Protein AF-A0A2G8Y134-F1 (afdb_monomer_lite)

Sequence (130 aa):
IIMDTSTPEGKAAAVHFELSRPGSVHWGSGFDIDVVEDALNIGVVVLSHETGGVYARASRTDVKRPYYILIYYYSGQHFQQAGIRHHDKGSGSMEIRSAFSADEVPDFVLRLHREDCRQPLFPEAAEGKQ

pLDDT: mean 79.37, std 12.58, range [39.75, 94.06]

Organism: NCBI:txid1074873

Structure (mmCIF, N/CA/C/O backbone):
data_AF-A0A2G8Y134-F1
#
_entry.id   AF-A0A2G8Y134-F1
#
loop_
_atom_site.group_PDB
_atom_site.id
_atom_site.type_symbol
_atom_site.label_atom_id
_atom_site.label_alt_id
_atom_site.label_comp_id
_atom_site.label_asym_id
_atom_site.label_entity_id
_atom_site.label_seq_id
_atom_site.pdbx_PDB_ins_code
_atom_site.Cartn_x
_atom_site.Cartn_y
_atom_site.Cartn_z
_atom_site.occupancy
_atom_site.B_iso_or_equiv
_atom_site.auth_seq_id
_atom_site.auth_comp_id
_atom_site.auth_asym_id
_atom_site.auth_atom_id
_atom_site.pdbx_PDB_model_num
ATOM 1 N N . ILE A 1 1 ? 27.802 -13.986 -14.688 1.00 70.19 1 ILE A N 1
ATOM 2 C CA . ILE A 1 1 ? 27.196 -14.718 -15.826 1.00 70.19 1 ILE A CA 1
ATOM 3 C C . ILE A 1 1 ? 27.128 -13.730 -16.979 1.00 70.19 1 ILE A C 1
ATOM 5 O O . ILE A 1 1 ? 26.728 -12.604 -16.726 1.00 70.19 1 ILE A O 1
ATOM 9 N N . ILE A 1 2 ? 27.592 -14.090 -18.177 1.00 78.00 2 ILE A N 1
ATOM 10 C CA . ILE A 1 2 ? 27.435 -13.246 -19.373 1.00 78.00 2 ILE A CA 1
ATOM 11 C C . ILE A 1 2 ? 26.207 -13.774 -20.112 1.00 78.00 2 ILE A C 1
ATOM 13 O O . ILE A 1 2 ? 26.173 -14.956 -20.446 1.00 78.00 2 ILE A O 1
ATOM 17 N N . MET A 1 3 ? 25.196 -12.924 -20.294 1.00 85.62 3 MET A N 1
ATOM 18 C CA . MET A 1 3 ? 23.952 -13.266 -20.988 1.00 85.62 3 MET A CA 1
ATOM 19 C C . MET A 1 3 ? 23.926 -12.592 -22.353 1.00 85.62 3 MET A C 1
ATOM 21 O O . MET A 1 3 ? 24.237 -11.406 -22.461 1.00 85.62 3 MET A O 1
ATOM 25 N N . ASP A 1 4 ? 23.563 -13.346 -23.387 1.00 88.88 4 ASP A N 1
ATOM 26 C CA . ASP A 1 4 ? 23.320 -12.792 -24.715 1.00 88.88 4 ASP A CA 1
ATOM 27 C C . ASP A 1 4 ? 21.983 -12.043 -24.709 1.00 88.88 4 ASP A C 1
ATOM 29 O O . ASP A 1 4 ? 20.936 -12.627 -24.447 1.00 88.88 4 ASP A O 1
ATOM 33 N N . THR A 1 5 ? 22.025 -10.739 -24.970 1.00 87.44 5 THR A N 1
ATOM 34 C CA . THR A 1 5 ? 20.856 -9.849 -24.997 1.00 87.44 5 THR A CA 1
ATOM 35 C C . THR A 1 5 ? 20.501 -9.394 -26.413 1.00 87.44 5 THR A C 1
ATOM 37 O O . THR A 1 5 ? 19.743 -8.438 -26.592 1.00 87.44 5 THR A O 1
ATOM 40 N N . SER A 1 6 ? 21.029 -10.067 -27.440 1.00 92.88 6 SER A N 1
ATOM 41 C CA . SER A 1 6 ? 20.717 -9.768 -28.841 1.00 92.88 6 SER A CA 1
ATOM 42 C C . SER A 1 6 ? 19.285 -10.156 -29.234 1.00 92.88 6 SER A C 1
ATOM 44 O O . SER A 1 6 ? 18.713 -9.540 -30.135 1.00 92.88 6 SER A O 1
ATOM 46 N N . THR A 1 7 ? 18.665 -11.101 -28.520 1.00 92.88 7 THR A N 1
ATOM 47 C CA . THR A 1 7 ? 17.288 -11.563 -28.757 1.00 92.88 7 THR A CA 1
ATOM 48 C C . THR A 1 7 ? 16.312 -11.081 -27.673 1.00 92.88 7 THR A C 1
ATOM 50 O O . THR A 1 7 ? 16.727 -10.800 -26.542 1.00 92.88 7 THR A O 1
ATOM 53 N N . PRO A 1 8 ? 15.002 -10.967 -27.974 1.00 88.81 8 PRO A N 1
ATOM 54 C CA . PRO A 1 8 ? 13.976 -10.669 -26.971 1.00 88.81 8 PRO A CA 1
ATOM 55 C C . PRO A 1 8 ? 13.991 -11.634 -25.776 1.00 88.81 8 PRO A C 1
ATOM 57 O O . PRO A 1 8 ? 13.879 -11.204 -24.630 1.00 88.81 8 PRO A O 1
ATOM 60 N N . GLU A 1 9 ? 14.199 -12.924 -26.030 1.00 91.50 9 GLU A N 1
ATOM 61 C CA . GLU A 1 9 ? 14.250 -13.977 -25.014 1.00 91.50 9 GLU A CA 1
ATOM 62 C C 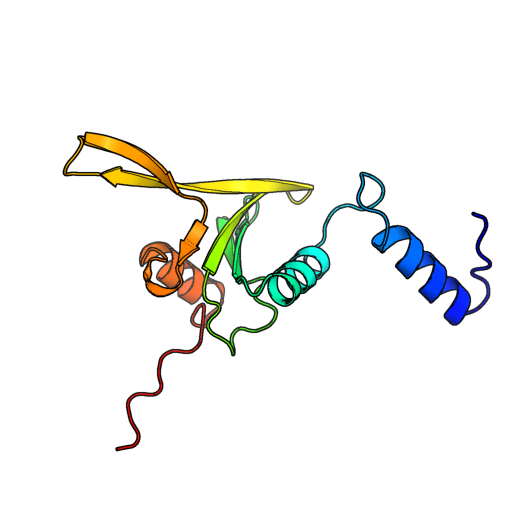. GLU A 1 9 ? 15.484 -13.824 -24.118 1.00 91.50 9 GLU A C 1
ATOM 64 O O . GLU A 1 9 ? 15.391 -13.950 -22.897 1.00 91.50 9 GLU A O 1
ATOM 69 N N . GLY A 1 10 ? 16.633 -13.481 -24.709 1.00 89.62 10 GLY A N 1
ATOM 70 C CA . GLY A 1 10 ? 17.869 -13.208 -23.980 1.00 89.62 10 GLY A CA 1
ATOM 71 C C . GLY A 1 10 ? 17.763 -11.983 -23.069 1.00 89.62 10 GLY A C 1
ATOM 72 O O . GLY A 1 10 ? 18.222 -12.002 -21.925 1.00 89.62 10 GLY A O 1
ATOM 73 N N . LYS A 1 11 ? 17.062 -10.936 -23.524 1.00 84.62 11 LYS A N 1
ATOM 74 C CA . LYS A 1 11 ? 16.729 -9.766 -22.693 1.00 84.62 11 LYS A CA 1
ATOM 75 C C . LYS A 1 11 ? 15.801 -10.136 -21.537 1.00 84.62 11 LYS A C 1
ATOM 77 O O . LYS A 1 11 ? 16.055 -9.717 -20.412 1.00 84.62 11 LYS A O 1
ATOM 82 N N . ALA A 1 12 ? 14.763 -10.934 -21.790 1.00 81.62 12 ALA A N 1
ATOM 83 C CA . ALA A 1 12 ? 13.845 -11.390 -20.747 1.00 81.62 12 ALA A CA 1
ATOM 84 C C . ALA A 1 12 ? 14.562 -12.235 -19.679 1.00 81.62 12 ALA A C 1
ATOM 86 O O . ALA A 1 12 ? 14.343 -12.030 -18.486 1.00 81.62 12 ALA A O 1
ATOM 87 N N . ALA A 1 13 ? 15.473 -13.123 -20.091 1.00 83.31 13 ALA A N 1
ATOM 88 C CA . ALA A 1 13 ? 16.295 -13.917 -19.180 1.00 83.31 13 ALA A CA 1
ATOM 89 C C . ALA A 1 13 ? 17.248 -13.051 -18.337 1.00 83.31 13 ALA A C 1
ATOM 91 O O . ALA A 1 13 ? 17.393 -13.298 -17.140 1.00 83.31 13 ALA A O 1
ATOM 92 N N . ALA A 1 14 ? 17.850 -12.013 -18.929 1.00 83.19 14 ALA A N 1
ATOM 93 C CA . ALA A 1 14 ? 18.700 -11.063 -18.210 1.00 83.19 14 ALA A CA 1
ATOM 94 C C . ALA A 1 14 ? 17.921 -10.254 -17.166 1.00 83.19 14 ALA A C 1
ATOM 96 O O . ALA A 1 14 ? 18.361 -10.149 -16.023 1.00 83.19 14 ALA A O 1
ATOM 97 N N . VAL A 1 15 ? 16.736 -9.752 -17.525 1.00 76.56 15 VAL A N 1
ATOM 98 C CA . VAL A 1 15 ? 15.840 -9.060 -16.584 1.00 76.56 15 VAL A CA 1
ATOM 99 C C . VAL A 1 15 ? 15.423 -9.994 -15.449 1.00 76.56 15 VAL A C 1
ATOM 101 O O . VAL A 1 15 ? 15.542 -9.629 -14.284 1.00 76.56 15 VAL A O 1
ATOM 104 N N . HIS A 1 16 ? 14.994 -11.218 -15.768 1.00 78.88 16 HIS A N 1
ATOM 105 C CA . HIS A 1 16 ? 14.630 -12.207 -14.756 1.00 78.88 16 HIS A CA 1
ATOM 106 C C . HIS A 1 16 ? 15.796 -12.511 -13.809 1.00 78.88 16 HIS A C 1
ATOM 108 O O . HI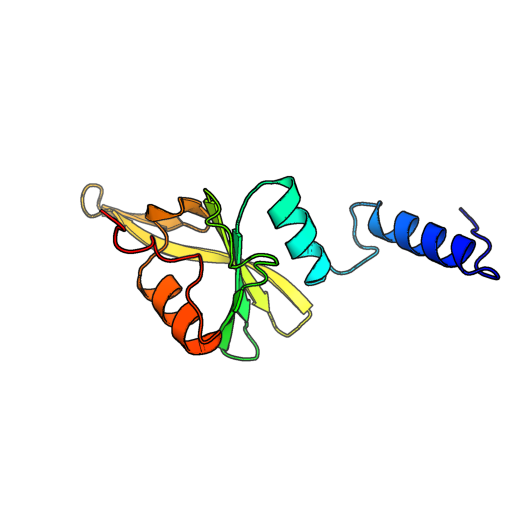S A 1 16 ? 15.605 -12.546 -12.599 1.00 78.88 16 HIS A O 1
ATOM 114 N N . PHE A 1 17 ? 17.009 -12.684 -14.335 1.00 78.38 17 PHE A N 1
ATOM 115 C CA . PHE A 1 17 ? 18.191 -12.952 -13.524 1.00 78.38 17 PHE A CA 1
ATOM 116 C C . PHE A 1 17 ? 18.527 -11.806 -12.568 1.00 78.38 17 PHE A C 1
ATOM 118 O O . PHE A 1 17 ? 18.763 -12.067 -11.392 1.00 78.38 17 PHE A O 1
ATOM 125 N N . GLU A 1 18 ? 18.508 -10.558 -13.036 1.00 67.69 18 GLU A N 1
ATOM 126 C CA . GLU A 1 18 ? 18.768 -9.395 -12.179 1.00 67.69 18 GLU A CA 1
ATOM 127 C C . GLU A 1 18 ? 17.694 -9.228 -11.091 1.00 67.69 18 GLU A C 1
ATOM 129 O O . GLU A 1 18 ? 18.033 -9.031 -9.926 1.00 67.69 18 GLU A O 1
ATOM 134 N N . LEU A 1 19 ? 16.413 -9.407 -11.432 1.00 62.16 19 LEU A N 1
ATOM 135 C CA . LEU A 1 19 ? 15.300 -9.305 -10.475 1.00 62.16 19 LEU A CA 1
ATOM 136 C C . LEU A 1 19 ? 15.214 -10.502 -9.508 1.00 62.16 19 LEU A C 1
ATOM 138 O O . LEU A 1 19 ? 14.738 -10.374 -8.386 1.00 62.16 19 LEU A O 1
ATOM 142 N N . SER A 1 20 ? 15.694 -11.680 -9.915 1.00 65.44 20 SER A N 1
ATOM 143 C CA . SER A 1 20 ? 15.685 -12.904 -9.094 1.00 65.44 20 SER A CA 1
ATOM 144 C C . SER A 1 20 ? 16.748 -12.927 -7.992 1.00 65.44 20 SER A C 1
ATOM 146 O O . SER A 1 20 ? 16.760 -13.843 -7.167 1.00 65.44 20 SER A O 1
ATOM 148 N N . ARG A 1 21 ? 17.664 -11.950 -7.970 1.00 57.09 21 ARG A N 1
ATOM 149 C CA . ARG A 1 21 ? 18.743 -11.867 -6.983 1.00 57.09 21 ARG A CA 1
ATOM 150 C C . ARG A 1 21 ? 18.359 -10.883 -5.876 1.00 57.09 21 ARG A C 1
ATOM 152 O O . ARG A 1 21 ? 18.458 -9.676 -6.087 1.00 57.09 21 ARG A O 1
ATOM 159 N N . PRO A 1 22 ? 17.996 -11.355 -4.669 1.00 46.19 22 PRO A N 1
ATOM 160 C CA . PRO A 1 22 ? 17.802 -10.452 -3.542 1.00 46.19 22 PRO A CA 1
ATOM 161 C C . PRO A 1 22 ? 19.123 -9.727 -3.226 1.00 46.19 22 PRO A C 1
ATOM 163 O O . PRO A 1 22 ? 20.137 -10.369 -2.950 1.00 46.19 22 PRO A O 1
ATOM 166 N N . GLY A 1 23 ? 19.130 -8.389 -3.303 1.00 51.22 23 GLY A N 1
ATOM 167 C CA . GLY A 1 23 ? 20.305 -7.550 -3.031 1.00 51.22 23 GLY A CA 1
ATOM 168 C C . GLY A 1 23 ? 20.312 -6.198 -3.762 1.00 51.22 23 GLY A C 1
ATOM 169 O O . GLY A 1 23 ? 19.422 -5.896 -4.552 1.00 51.22 23 GLY A O 1
ATOM 170 N N . SER A 1 24 ? 21.358 -5.397 -3.516 1.00 51.47 24 SER A N 1
ATOM 171 C CA . SER A 1 24 ? 21.563 -3.988 -3.924 1.00 51.47 24 SER A CA 1
ATOM 172 C C . SER A 1 24 ? 21.641 -3.700 -5.435 1.00 51.47 24 SER A C 1
ATOM 174 O O . SER A 1 24 ? 22.094 -2.626 -5.825 1.00 51.47 24 SER A O 1
ATOM 176 N N . VAL A 1 25 ? 21.294 -4.663 -6.289 1.00 57.44 25 VAL A N 1
ATOM 177 C CA . VAL A 1 25 ? 21.495 -4.597 -7.749 1.00 57.44 25 VAL A CA 1
ATOM 178 C C . VAL A 1 25 ? 20.292 -3.984 -8.473 1.00 57.44 25 VAL A C 1
ATOM 180 O O . VAL A 1 25 ? 20.422 -3.504 -9.594 1.00 57.44 25 VAL A O 1
ATOM 183 N N . HIS A 1 26 ? 19.144 -3.923 -7.796 1.00 63.34 26 HIS A N 1
ATOM 184 C CA . HIS A 1 26 ? 17.950 -3.213 -8.239 1.00 63.34 26 HIS A CA 1
ATOM 185 C C . HIS A 1 26 ? 17.355 -2.440 -7.059 1.00 63.34 26 HIS A C 1
ATOM 187 O O . HIS A 1 26 ? 17.422 -2.882 -5.909 1.00 63.34 26 HIS A O 1
ATOM 193 N N . TRP A 1 27 ? 16.817 -1.252 -7.326 1.00 70.25 27 TRP A N 1
ATOM 194 C CA . TRP A 1 27 ? 15.980 -0.559 -6.354 1.00 70.25 27 TRP A CA 1
ATOM 195 C C . TRP A 1 27 ? 14.579 -1.130 -6.474 1.00 70.25 27 TRP A C 1
ATOM 197 O O . TRP A 1 27 ? 14.050 -1.201 -7.584 1.00 70.25 27 TRP A O 1
ATOM 207 N N . GLY A 1 28 ? 14.006 -1.536 -5.340 1.00 69.19 28 GLY A N 1
ATOM 208 C CA . GLY A 1 28 ? 12.621 -1.983 -5.293 1.00 69.19 28 GLY A CA 1
ATOM 209 C C . GLY A 1 28 ? 11.733 -0.937 -5.955 1.00 69.19 28 GLY A C 1
ATOM 210 O O . GLY A 1 28 ? 11.853 0.263 -5.704 1.00 69.19 28 GLY A O 1
ATOM 211 N N . SER A 1 29 ? 10.890 -1.399 -6.855 1.00 74.88 29 SER A N 1
ATOM 212 C CA . SER A 1 29 ? 9.930 -0.594 -7.582 1.00 74.88 29 SER A CA 1
ATOM 213 C C . SER A 1 29 ? 8.538 -0.861 -7.032 1.00 74.88 29 SER A C 1
ATOM 215 O O . SER A 1 29 ? 8.328 -1.681 -6.139 1.00 74.88 29 SER A O 1
ATOM 217 N N . GLY A 1 30 ? 7.545 -0.187 -7.597 1.00 74.44 30 GLY A N 1
ATOM 218 C CA . GLY A 1 30 ? 6.183 -0.564 -7.292 1.00 74.44 30 GLY A CA 1
ATOM 219 C C . GLY A 1 30 ? 5.843 -1.994 -7.744 1.00 74.44 30 GLY A C 1
ATOM 220 O O . GLY A 1 30 ? 5.059 -2.646 -7.071 1.00 74.44 30 GLY A O 1
ATOM 221 N N . PHE A 1 31 ? 6.414 -2.498 -8.850 1.00 76.94 31 PHE A N 1
ATOM 222 C CA . PHE A 1 31 ? 6.181 -3.890 -9.286 1.00 76.94 31 PHE A CA 1
ATOM 223 C C . PHE A 1 31 ? 6.683 -4.873 -8.218 1.00 76.94 31 PHE A C 1
ATOM 225 O O . PHE A 1 31 ? 6.023 -5.857 -7.902 1.00 76.94 31 PHE A O 1
ATOM 232 N N . ASP A 1 32 ? 7.804 -4.486 -7.606 1.00 79.69 32 ASP A N 1
ATOM 233 C CA . ASP A 1 32 ? 8.375 -4.955 -6.347 1.00 79.69 32 ASP A CA 1
ATOM 234 C C . ASP A 1 32 ? 7.319 -5.331 -5.306 1.00 79.69 32 ASP A C 1
ATOM 236 O O . ASP A 1 32 ? 7.195 -6.453 -4.813 1.00 79.69 32 ASP A O 1
ATOM 240 N N . ILE A 1 33 ? 6.546 -4.293 -4.991 1.00 80.94 33 ILE A N 1
ATOM 241 C CA . ILE A 1 33 ? 5.505 -4.284 -3.973 1.00 80.94 33 ILE A CA 1
ATOM 242 C C . ILE A 1 33 ? 4.345 -5.182 -4.393 1.00 80.94 33 ILE A C 1
ATOM 244 O O . ILE A 1 33 ? 3.922 -6.005 -3.589 1.00 80.94 33 ILE A O 1
ATOM 248 N N . ASP A 1 34 ? 3.885 -5.081 -5.641 1.00 81.19 34 ASP A N 1
ATOM 249 C CA . ASP A 1 34 ? 2.761 -5.875 -6.147 1.00 81.19 34 ASP A CA 1
ATOM 250 C C . ASP A 1 34 ? 3.040 -7.390 -6.025 1.00 81.19 34 ASP A C 1
ATOM 252 O O . ASP A 1 34 ? 2.192 -8.159 -5.572 1.00 81.19 34 ASP A O 1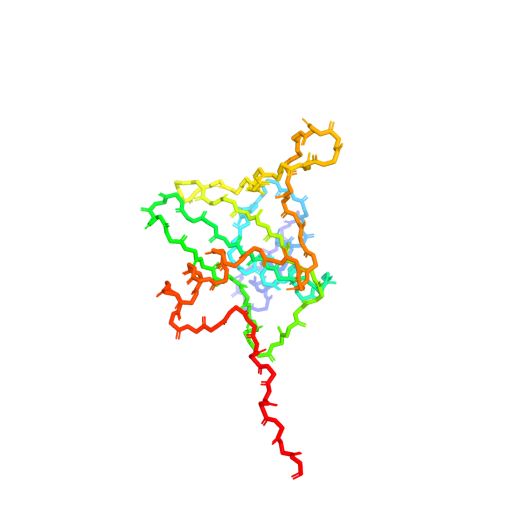
ATOM 256 N N . VAL A 1 35 ? 4.259 -7.827 -6.367 1.00 81.94 35 VAL A N 1
ATOM 257 C CA . VAL A 1 35 ? 4.670 -9.237 -6.245 1.00 81.94 35 VAL A CA 1
ATOM 258 C C . VAL A 1 35 ? 4.700 -9.683 -4.782 1.00 81.94 35 VAL A C 1
ATOM 260 O O . VAL A 1 35 ? 4.283 -10.799 -4.468 1.00 81.94 35 VAL A O 1
ATOM 263 N N . VAL A 1 36 ? 5.179 -8.826 -3.875 1.00 84.25 36 VAL A N 1
ATOM 264 C CA . VAL A 1 36 ? 5.212 -9.117 -2.433 1.00 84.25 36 VAL A CA 1
ATOM 265 C C . VAL A 1 36 ? 3.801 -9.199 -1.846 1.00 84.25 36 VAL A C 1
ATOM 267 O O . VAL A 1 36 ? 3.530 -10.105 -1.056 1.00 84.25 36 VAL A O 1
ATOM 270 N N . GLU A 1 37 ? 2.901 -8.298 -2.241 1.00 86.44 37 GLU A N 1
ATOM 271 C CA . GLU A 1 37 ? 1.489 -8.328 -1.846 1.00 86.44 37 GLU A CA 1
ATOM 272 C C . GLU A 1 37 ? 0.824 -9.654 -2.214 1.00 86.44 37 GLU A C 1
ATOM 274 O O . GLU A 1 37 ? 0.175 -10.281 -1.372 1.00 86.44 37 GLU A O 1
ATOM 279 N N . ASP A 1 38 ? 1.017 -10.110 -3.453 1.00 84.62 38 ASP A N 1
ATOM 280 C CA . ASP A 1 38 ? 0.453 -11.367 -3.936 1.00 84.62 38 ASP A CA 1
ATOM 281 C C . ASP A 1 38 ? 1.088 -12.585 -3.261 1.00 84.62 38 ASP A C 1
ATOM 283 O O . ASP A 1 38 ? 0.369 -13.469 -2.789 1.00 84.62 38 ASP A O 1
ATOM 287 N N . ALA A 1 39 ? 2.420 -12.627 -3.166 1.00 84.56 39 ALA A N 1
ATOM 288 C CA . ALA A 1 39 ? 3.147 -13.767 -2.612 1.00 84.56 39 ALA A CA 1
ATOM 289 C C . ALA A 1 39 ? 2.872 -13.984 -1.117 1.00 84.56 39 ALA A C 1
ATOM 291 O O . ALA A 1 39 ? 2.824 -15.127 -0.658 1.00 84.56 39 ALA A O 1
ATOM 292 N N . LEU A 1 40 ? 2.694 -12.901 -0.354 1.00 87.25 40 LEU A N 1
ATOM 293 C CA . LEU A 1 40 ? 2.443 -12.958 1.089 1.00 87.25 40 LEU A CA 1
ATOM 294 C C . LEU A 1 40 ? 0.963 -12.809 1.454 1.00 87.25 40 LEU A C 1
ATOM 296 O O . LEU A 1 40 ? 0.610 -12.937 2.626 1.00 87.25 40 LEU A O 1
ATOM 300 N N . ASN A 1 41 ? 0.098 -12.555 0.470 1.00 89.50 41 ASN A N 1
ATOM 301 C CA . ASN A 1 41 ? -1.312 -12.236 0.666 1.00 89.50 41 ASN A CA 1
ATOM 302 C C . ASN A 1 41 ? -1.522 -11.089 1.675 1.00 89.50 41 ASN A C 1
ATOM 304 O O . ASN A 1 41 ? -2.297 -11.202 2.628 1.00 89.50 41 ASN A O 1
ATOM 308 N N . ILE A 1 42 ? -0.820 -9.980 1.458 1.00 90.25 42 ILE A N 1
ATOM 309 C CA . ILE A 1 42 ? -0.910 -8.749 2.255 1.00 90.25 42 ILE A CA 1
ATOM 310 C C . ILE A 1 42 ? -1.252 -7.565 1.349 1.00 90.25 42 ILE A C 1
ATOM 312 O O . ILE A 1 42 ? -1.050 -7.635 0.142 1.00 90.25 42 ILE A O 1
ATOM 316 N N . GLY A 1 43 ? -1.763 -6.479 1.920 1.00 89.56 43 GLY A N 1
ATOM 317 C CA . GLY A 1 43 ? -1.817 -5.177 1.261 1.00 89.56 43 GLY A CA 1
ATOM 318 C C . GLY A 1 43 ? -0.693 -4.270 1.753 1.00 89.56 43 GLY A C 1
ATOM 319 O O . GLY A 1 43 ? -0.323 -4.300 2.929 1.00 89.56 43 GLY A O 1
ATOM 320 N N . VAL A 1 44 ? -0.155 -3.432 0.879 1.00 88.94 44 VAL A N 1
ATOM 321 C CA . VAL A 1 44 ? 0.849 -2.428 1.226 1.00 88.94 44 VAL A CA 1
ATOM 322 C C . VAL A 1 44 ? 0.289 -1.036 0.962 1.00 88.94 44 VAL A C 1
ATOM 324 O O . VAL A 1 44 ? -0.101 -0.679 -0.149 1.00 88.94 44 VAL A O 1
ATOM 327 N N . VAL A 1 45 ? 0.274 -0.220 2.012 1.00 88.25 45 VAL A N 1
ATOM 328 C CA . VAL A 1 45 ? -0.138 1.182 1.947 1.00 88.25 45 VAL A CA 1
ATOM 329 C C . VAL A 1 45 ? 1.114 2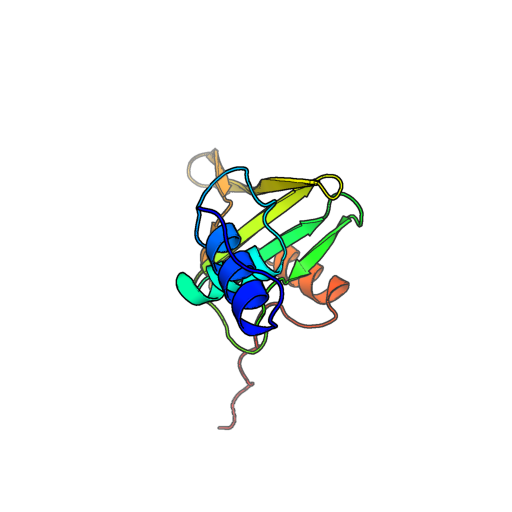.048 1.950 1.00 88.25 45 VAL A C 1
ATOM 331 O O . VAL A 1 45 ? 1.882 2.042 2.917 1.00 88.25 45 VAL A O 1
ATOM 334 N N . VAL A 1 46 ? 1.324 2.796 0.866 1.00 87.19 46 VAL A N 1
ATOM 335 C CA . VAL A 1 46 ? 2.512 3.633 0.681 1.00 87.19 46 VAL A CA 1
ATOM 336 C C . VAL A 1 46 ? 2.193 5.082 1.022 1.00 87.19 46 VAL A C 1
ATOM 338 O O . VAL A 1 46 ? 1.336 5.702 0.401 1.00 87.19 46 VAL A O 1
ATOM 341 N N . LEU A 1 47 ? 2.926 5.639 1.978 1.00 86.44 47 LEU A N 1
ATOM 342 C CA . LEU A 1 47 ? 2.901 7.048 2.354 1.00 86.44 47 LEU A CA 1
ATOM 343 C C . LEU A 1 47 ? 4.022 7.780 1.602 1.00 86.44 47 LEU A C 1
ATOM 345 O O . LEU A 1 47 ? 5.201 7.512 1.833 1.00 86.44 47 LEU A O 1
ATOM 349 N N . SER A 1 48 ? 3.685 8.690 0.691 1.00 83.00 48 SER A N 1
ATOM 350 C CA . SER A 1 48 ? 4.670 9.400 -0.135 1.00 83.00 48 SER A CA 1
ATOM 351 C C . SER A 1 48 ? 5.168 10.675 0.542 1.00 83.00 48 SER A C 1
ATOM 353 O O . SER A 1 48 ? 4.384 11.566 0.862 1.00 83.00 48 SER A O 1
ATOM 355 N N . HIS A 1 49 ? 6.488 10.807 0.694 1.00 82.44 49 HIS A N 1
ATOM 356 C CA . HIS A 1 49 ? 7.107 12.051 1.157 1.00 82.44 49 HIS A CA 1
ATOM 357 C C . HIS A 1 49 ? 6.878 13.216 0.189 1.00 82.44 49 HIS A C 1
ATOM 359 O O . HIS A 1 49 ? 6.611 14.331 0.622 1.00 82.44 49 HIS A O 1
ATOM 365 N N . GLU A 1 50 ? 6.991 12.956 -1.114 1.00 74.88 50 GLU A N 1
ATOM 366 C CA . GLU A 1 50 ? 7.007 14.004 -2.142 1.00 74.88 50 GLU A CA 1
ATOM 367 C C . GLU A 1 50 ? 5.636 14.629 -2.368 1.00 74.88 50 GLU A C 1
ATOM 369 O O . GLU A 1 50 ? 5.523 15.829 -2.599 1.00 74.88 50 GLU A O 1
ATOM 374 N N . THR A 1 51 ? 4.592 13.808 -2.308 1.00 70.44 51 THR A N 1
ATOM 375 C CA . THR A 1 51 ? 3.227 14.252 -2.610 1.00 70.44 51 THR A CA 1
ATOM 376 C C . THR A 1 51 ? 2.379 14.429 -1.357 1.00 70.44 51 THR A C 1
ATOM 378 O O . THR A 1 51 ? 1.298 15.000 -1.436 1.00 70.44 51 THR A O 1
ATOM 381 N N . GLY A 1 52 ? 2.843 13.930 -0.205 1.00 69.00 52 GLY A N 1
ATOM 382 C CA . GLY A 1 52 ? 2.057 13.861 1.029 1.00 69.00 52 GLY A CA 1
ATOM 383 C C . GLY A 1 52 ? 0.886 12.873 0.969 1.00 69.00 52 GLY A C 1
ATOM 384 O O . GLY A 1 52 ? 0.192 12.719 1.971 1.00 69.00 52 GLY A O 1
ATOM 385 N N . GLY A 1 53 ? 0.674 12.218 -0.177 1.00 69.25 53 GLY A N 1
ATOM 386 C CA . GLY A 1 53 ? -0.453 11.329 -0.425 1.00 69.25 53 GLY A CA 1
ATOM 387 C C . GLY A 1 53 ? -0.202 9.877 -0.024 1.00 69.25 53 GLY A C 1
ATOM 388 O O . GLY A 1 53 ? 0.935 9.431 0.176 1.00 69.25 53 GLY A O 1
ATOM 389 N N . VAL A 1 54 ? -1.300 9.135 0.060 1.00 67.69 54 VAL A N 1
ATOM 390 C CA . VAL A 1 54 ? -1.380 7.704 0.325 1.00 67.69 54 VAL A CA 1
ATOM 391 C C . VAL A 1 54 ? -1.732 6.982 -0.968 1.00 67.69 54 VAL A C 1
ATOM 393 O O . VAL A 1 54 ? -2.827 7.144 -1.503 1.00 67.69 54 VAL A O 1
ATOM 396 N N . TYR A 1 55 ? -0.826 6.142 -1.456 1.00 65.25 55 TYR A N 1
ATOM 397 C CA . TYR A 1 55 ? -1.082 5.312 -2.628 1.00 65.25 55 TYR A CA 1
ATOM 398 C C . TYR A 1 55 ? -1.287 3.865 -2.197 1.00 65.25 55 TYR A C 1
ATOM 400 O O . TYR A 1 55 ? -0.434 3.279 -1.521 1.00 65.25 55 TYR A O 1
ATOM 408 N N . ALA A 1 56 ? -2.379 3.255 -2.654 1.00 52.69 56 ALA A N 1
ATOM 409 C CA . ALA A 1 56 ? -2.354 1.821 -2.872 1.00 52.69 56 ALA A CA 1
ATOM 410 C C . ALA A 1 56 ? -1.333 1.539 -3.975 1.00 52.69 56 ALA A C 1
ATOM 412 O O . ALA A 1 56 ? -1.506 1.954 -5.121 1.00 52.69 56 ALA A O 1
ATOM 413 N N . ARG A 1 57 ? -0.305 0.763 -3.644 1.00 55.59 57 ARG A N 1
ATOM 414 C CA . ARG A 1 57 ? 0.212 -0.208 -4.610 1.00 55.59 57 ARG A CA 1
ATOM 415 C C . ARG A 1 57 ? -0.513 -1.541 -4.447 1.00 55.59 57 ARG A C 1
ATOM 417 O O . ARG A 1 57 ? 0.027 -2.543 -4.865 1.00 55.59 57 ARG A O 1
ATOM 424 N N . ALA A 1 58 ? -1.744 -1.527 -3.917 1.00 50.03 58 ALA A N 1
ATOM 425 C CA . ALA A 1 58 ? -2.660 -2.644 -4.050 1.00 50.03 58 ALA A CA 1
ATOM 426 C C . ALA A 1 58 ? -2.883 -2.873 -5.545 1.00 50.03 58 ALA A C 1
ATOM 428 O O . ALA A 1 58 ? -3.722 -2.226 -6.173 1.00 50.03 58 ALA A O 1
ATOM 429 N N . SER A 1 59 ? -2.123 -3.805 -6.112 1.00 51.12 59 SER A N 1
ATOM 430 C CA . SER A 1 59 ? -2.298 -4.320 -7.476 1.00 51.12 59 SER A CA 1
ATOM 431 C C . SER A 1 59 ? -3.745 -4.770 -7.736 1.00 51.12 59 SER A C 1
ATOM 433 O O . SER A 1 59 ? -4.191 -4.864 -8.881 1.00 51.12 59 SER A O 1
ATOM 435 N N . ARG A 1 60 ? -4.486 -5.019 -6.647 1.00 60.69 60 ARG A N 1
ATOM 436 C CA . ARG A 1 60 ? -5.837 -5.559 -6.584 1.00 60.69 60 ARG A CA 1
ATOM 437 C C . ARG A 1 60 ? -6.667 -4.887 -5.489 1.00 60.69 60 ARG A C 1
ATOM 439 O O . ARG A 1 60 ? -6.730 -5.372 -4.362 1.00 60.69 60 ARG A O 1
ATOM 446 N N . THR A 1 61 ? -7.343 -3.786 -5.819 1.00 66.50 61 THR A N 1
ATOM 447 C CA . THR A 1 61 ? -8.363 -3.166 -4.943 1.00 66.50 61 THR A CA 1
ATOM 448 C C . THR A 1 61 ? -9.682 -3.946 -4.921 1.00 66.50 61 THR A C 1
ATOM 450 O O . THR A 1 61 ? -10.588 -3.615 -4.161 1.00 66.50 61 THR A O 1
ATOM 453 N N . ASP A 1 62 ? -9.790 -5.006 -5.728 1.00 73.56 62 ASP A N 1
ATOM 454 C CA . ASP A 1 62 ? -10.922 -5.929 -5.813 1.00 73.56 62 ASP A CA 1
ATOM 455 C C . ASP A 1 62 ? -10.891 -7.039 -4.745 1.00 73.56 62 ASP A C 1
ATOM 457 O O . ASP A 1 62 ? -11.832 -7.826 -4.653 1.00 73.56 62 ASP A O 1
ATOM 461 N N . VAL A 1 63 ? -9.838 -7.111 -3.919 1.00 79.62 63 VAL A N 1
ATOM 462 C CA . VAL A 1 63 ? -9.675 -8.146 -2.888 1.00 79.62 63 VAL A CA 1
ATOM 463 C C . VAL A 1 63 ? -9.304 -7.524 -1.545 1.00 79.62 63 VAL A C 1
ATOM 465 O O . VAL A 1 63 ? -8.304 -6.825 -1.417 1.00 79.62 63 VAL A O 1
ATOM 468 N N . LYS A 1 64 ? -10.071 -7.846 -0.498 1.00 88.12 64 LYS A N 1
ATOM 469 C CA . LYS A 1 64 ? -9.695 -7.525 0.884 1.00 88.12 64 LYS A CA 1
ATOM 470 C C . LYS A 1 64 ? -8.619 -8.505 1.361 1.00 88.12 64 LYS A C 1
ATOM 472 O O . LYS A 1 64 ? -8.913 -9.669 1.628 1.00 88.12 64 LYS A O 1
ATOM 477 N N . ARG A 1 65 ? -7.376 -8.034 1.476 1.00 89.12 65 ARG A N 1
ATOM 478 C CA . ARG A 1 65 ? -6.261 -8.799 2.065 1.00 89.12 65 ARG A CA 1
ATOM 479 C C . ARG A 1 65 ? -6.426 -8.911 3.587 1.00 89.12 65 ARG A C 1
ATOM 481 O O . ARG A 1 65 ? -6.981 -7.990 4.179 1.00 89.12 65 ARG A O 1
ATOM 488 N N . PRO A 1 66 ? -5.960 -9.994 4.236 1.00 91.44 66 PRO A N 1
ATOM 489 C CA . PRO A 1 66 ? -6.083 -10.187 5.685 1.00 91.44 66 PRO A CA 1
ATOM 490 C C . PRO A 1 66 ? -5.220 -9.232 6.522 1.00 91.44 66 PRO A C 1
ATOM 492 O O . PRO A 1 66 ? -5.602 -8.907 7.646 1.00 91.44 66 PRO A O 1
ATOM 495 N N . TYR A 1 67 ? -4.088 -8.769 5.987 1.00 92.94 67 TYR A N 1
ATOM 496 C CA . TYR A 1 67 ? -3.162 -7.869 6.675 1.00 92.94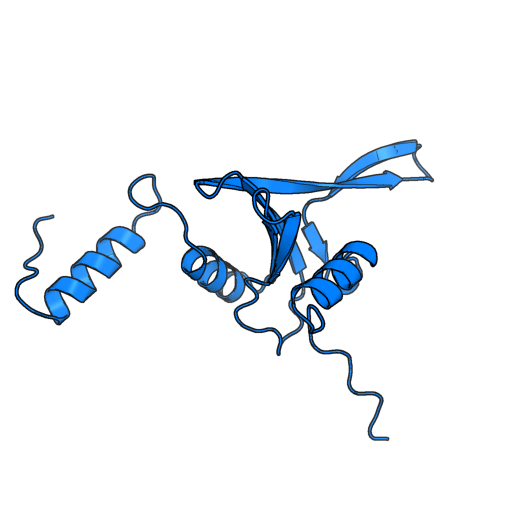 67 TYR A CA 1
ATOM 497 C C . TYR A 1 67 ? -2.726 -6.723 5.770 1.00 92.94 67 TYR A C 1
ATOM 499 O O . TYR A 1 67 ? -2.577 -6.918 4.565 1.00 92.94 67 TYR A O 1
ATOM 507 N N . TYR A 1 68 ? -2.477 -5.558 6.365 1.00 91.75 68 TYR A N 1
ATOM 508 C CA . TYR A 1 68 ? -1.959 -4.371 5.692 1.00 91.75 68 TYR A CA 1
ATOM 509 C C . TYR A 1 68 ? -0.718 -3.842 6.403 1.00 91.75 68 TYR A C 1
ATOM 511 O O . TYR A 1 68 ? -0.710 -3.712 7.629 1.00 91.75 68 TYR A O 1
ATOM 519 N N . ILE A 1 69 ? 0.318 -3.514 5.632 1.00 92.12 69 ILE A N 1
ATOM 520 C CA . ILE A 1 69 ? 1.578 -2.947 6.124 1.00 92.12 69 ILE A CA 1
ATOM 521 C C . ILE A 1 69 ? 1.721 -1.515 5.618 1.00 92.12 69 ILE A C 1
ATOM 523 O O . ILE A 1 69 ? 1.402 -1.217 4.467 1.00 92.12 69 ILE A O 1
ATOM 527 N N . LEU A 1 70 ? 2.221 -0.629 6.476 1.00 90.81 70 LEU A N 1
ATOM 528 C CA . LEU A 1 70 ? 2.516 0.753 6.122 1.00 90.81 70 LEU A CA 1
ATOM 529 C C . LEU A 1 70 ? 3.994 0.912 5.766 1.00 90.81 70 LEU A C 1
ATOM 531 O O . LEU A 1 70 ? 4.882 0.576 6.558 1.00 90.81 70 LEU A O 1
ATOM 535 N N . ILE A 1 71 ? 4.263 1.501 4.606 1.00 89.94 71 ILE A N 1
ATOM 536 C CA . ILE A 1 71 ? 5.614 1.904 4.209 1.00 89.94 71 ILE A CA 1
ATOM 537 C C . ILE A 1 71 ? 5.641 3.382 3.838 1.00 89.94 71 ILE A C 1
ATOM 539 O O . ILE A 1 71 ? 4.675 3.931 3.321 1.00 89.94 71 ILE A O 1
ATOM 543 N N . TYR A 1 72 ? 6.758 4.036 4.120 1.00 88.44 72 TYR A N 1
ATOM 544 C CA . TYR A 1 72 ? 7.035 5.418 3.769 1.00 88.44 72 TYR A CA 1
ATOM 545 C C . TYR A 1 72 ? 8.012 5.454 2.603 1.00 88.44 72 TYR A C 1
ATOM 547 O O . TYR A 1 72 ? 9.080 4.849 2.680 1.00 88.44 72 TYR A O 1
ATOM 555 N N . TYR A 1 73 ? 7.663 6.163 1.536 1.00 86.94 73 TYR A N 1
ATOM 556 C CA . TYR A 1 73 ? 8.536 6.357 0.388 1.00 86.94 73 TYR A CA 1
ATOM 557 C C . TYR A 1 73 ? 9.126 7.764 0.409 1.00 86.94 73 TYR A C 1
ATOM 559 O O . TYR A 1 73 ? 8.452 8.756 0.117 1.00 86.94 73 TYR A O 1
ATOM 567 N N . TYR A 1 74 ? 10.393 7.843 0.802 1.00 84.69 74 TYR A N 1
ATOM 568 C CA . TYR A 1 74 ? 11.126 9.078 1.006 1.00 84.69 74 TYR A CA 1
ATOM 569 C C . TYR A 1 74 ? 11.849 9.523 -0.266 1.00 84.69 74 TYR A C 1
ATOM 571 O O . TYR A 1 74 ? 12.698 8.803 -0.799 1.00 84.69 74 TYR A O 1
ATOM 579 N N . SER A 1 75 ? 11.519 10.739 -0.712 1.00 82.12 75 SER A N 1
ATOM 580 C CA . SER A 1 75 ? 12.227 11.484 -1.761 1.00 82.12 75 SER A CA 1
ATOM 581 C C . SER A 1 75 ? 12.474 10.696 -3.058 1.00 82.12 75 SER A C 1
ATOM 583 O O . SER A 1 75 ? 13.543 10.823 -3.658 1.00 82.12 75 SER A O 1
ATOM 585 N N . GLY A 1 76 ? 11.546 9.814 -3.444 1.00 74.81 76 GLY A N 1
ATOM 586 C CA . GLY A 1 76 ? 11.663 9.058 -4.693 1.00 74.81 76 GLY A CA 1
ATOM 587 C C . GLY A 1 76 ? 12.783 8.009 -4.698 1.00 74.81 76 GLY A C 1
ATOM 588 O O . GLY A 1 76 ? 13.156 7.513 -5.759 1.00 74.81 76 GLY A O 1
ATOM 589 N N . GLN A 1 77 ? 13.366 7.681 -3.539 1.00 79.25 77 GLN A N 1
ATOM 590 C CA . GLN A 1 77 ? 14.604 6.890 -3.479 1.00 79.25 77 GLN A CA 1
ATOM 591 C C . GLN A 1 77 ? 14.606 5.806 -2.405 1.00 79.25 77 GLN A C 1
ATOM 593 O O . GLN A 1 77 ? 15.267 4.785 -2.581 1.00 79.25 77 GLN A O 1
ATOM 598 N N . HIS A 1 78 ? 13.895 5.999 -1.292 1.00 82.75 78 HIS A N 1
ATOM 599 C CA . HIS A 1 78 ? 14.044 5.119 -0.135 1.00 82.75 78 HIS A CA 1
ATOM 600 C C . HIS A 1 78 ? 12.703 4.675 0.442 1.00 82.75 78 HIS A C 1
ATOM 602 O O . HIS A 1 78 ? 11.882 5.505 0.824 1.00 82.75 78 HIS A O 1
ATOM 608 N N . PHE A 1 79 ? 12.501 3.361 0.551 1.00 85.12 79 PHE A N 1
ATOM 609 C CA . PHE A 1 79 ? 11.408 2.794 1.333 1.00 85.12 79 PHE A CA 1
ATOM 610 C C . PHE A 1 79 ? 11.851 2.581 2.776 1.00 85.12 79 PHE A C 1
ATOM 612 O O . PHE A 1 79 ? 12.856 1.924 3.038 1.00 85.12 79 PHE A O 1
ATOM 619 N N . GLN A 1 80 ? 11.056 3.092 3.706 1.00 87.81 80 GLN A N 1
ATOM 620 C CA . GLN A 1 80 ? 11.224 2.898 5.136 1.00 87.81 80 GLN A CA 1
ATOM 621 C C . GLN A 1 80 ? 9.929 2.344 5.726 1.00 87.81 80 GLN A C 1
ATOM 623 O O . GLN A 1 80 ? 8.838 2.656 5.257 1.00 87.81 80 GLN A O 1
ATOM 628 N N . GLN A 1 81 ? 10.021 1.529 6.773 1.00 87.00 81 GLN A N 1
ATOM 629 C CA . GLN A 1 81 ? 8.828 1.116 7.503 1.00 87.00 81 GLN A CA 1
ATOM 630 C C . GLN A 1 81 ? 8.146 2.343 8.123 1.00 87.00 81 GLN A C 1
ATOM 632 O O . GLN A 1 81 ? 8.787 3.125 8.827 1.00 87.00 81 GLN A O 1
ATOM 637 N N . ALA A 1 82 ? 6.847 2.500 7.873 1.00 88.06 82 ALA A N 1
ATOM 638 C CA . ALA A 1 82 ? 6.028 3.503 8.537 1.00 88.06 82 ALA A CA 1
ATOM 639 C C . ALA A 1 82 ? 5.282 2.865 9.706 1.00 88.06 82 ALA A C 1
ATOM 641 O O . ALA A 1 82 ? 4.989 1.671 9.697 1.00 88.06 82 ALA A O 1
ATOM 642 N N . GLY A 1 83 ? 4.944 3.661 10.714 1.00 90.00 83 GLY A N 1
ATOM 643 C CA . GLY A 1 83 ? 4.179 3.172 11.846 1.00 90.00 83 GLY A CA 1
ATOM 644 C C . GLY A 1 83 ? 3.308 4.252 12.455 1.00 90.00 83 GLY A C 1
ATOM 645 O O . GLY A 1 83 ? 3.659 5.432 12.471 1.00 90.00 83 GLY A O 1
ATOM 646 N N . ILE A 1 84 ? 2.160 3.830 12.962 1.00 89.88 84 ILE A N 1
ATOM 647 C CA . ILE A 1 84 ? 1.209 4.682 13.657 1.00 89.88 84 ILE A CA 1
ATOM 648 C C . ILE A 1 84 ? 1.402 4.452 15.143 1.00 89.88 84 ILE A C 1
ATOM 650 O O . ILE A 1 84 ? 1.431 3.317 15.624 1.00 89.88 84 ILE A O 1
ATOM 654 N N . ARG A 1 85 ? 1.535 5.553 15.878 1.00 89.12 85 ARG A N 1
ATOM 655 C CA . ARG A 1 85 ? 1.598 5.509 17.332 1.00 89.12 85 ARG A CA 1
ATOM 656 C C . ARG A 1 85 ? 0.236 5.089 17.876 1.00 89.12 85 ARG A C 1
ATOM 658 O O . ARG A 1 85 ? -0.752 5.794 17.687 1.00 89.12 85 ARG A O 1
ATOM 665 N N . HIS A 1 86 ? 0.210 3.965 18.573 1.00 83.75 86 HIS A N 1
ATOM 666 C CA . HIS A 1 86 ? -0.939 3.453 19.292 1.00 83.75 86 HIS A CA 1
ATOM 667 C C . HIS A 1 86 ? -0.735 3.678 20.792 1.00 83.75 86 HIS A C 1
ATOM 669 O O . HIS A 1 86 ? 0.320 3.361 21.343 1.00 83.75 86 HIS A O 1
ATOM 675 N N . HIS A 1 87 ? -1.738 4.262 21.444 1.00 82.38 87 HIS A N 1
ATOM 676 C CA . HIS A 1 87 ? -1.723 4.497 22.882 1.00 82.38 87 HIS A CA 1
ATOM 677 C C . HIS A 1 87 ? -2.640 3.484 23.561 1.00 82.38 87 HIS A C 1
ATOM 679 O O . HIS A 1 87 ? -3.866 3.597 23.468 1.00 82.38 87 HIS A O 1
ATOM 685 N N . ASP A 1 88 ? -2.060 2.525 24.278 1.00 77.44 88 ASP A N 1
ATOM 686 C CA . ASP A 1 88 ? -2.843 1.596 25.079 1.00 77.44 88 ASP A CA 1
ATOM 687 C C . ASP A 1 88 ? -3.306 2.300 26.361 1.00 77.44 88 ASP A C 1
ATOM 689 O O . ASP A 1 88 ? -2.532 2.591 27.274 1.00 77.44 88 ASP A O 1
ATOM 693 N N . LYS A 1 89 ? -4.604 2.608 26.417 1.00 74.19 89 LYS A N 1
ATOM 694 C CA . LYS A 1 89 ? -5.226 3.276 27.566 1.00 74.19 89 LYS A CA 1
ATOM 695 C C . LYS A 1 89 ? -5.218 2.412 28.834 1.00 74.19 89 LYS A C 1
ATOM 697 O O . LYS A 1 89 ? -5.350 2.976 29.914 1.00 74.19 89 LYS A O 1
ATOM 702 N N . GLY A 1 90 ? -5.085 1.088 28.715 1.00 76.62 90 GLY A N 1
ATOM 703 C CA . GLY A 1 90 ? -5.083 0.164 29.850 1.00 76.62 90 GLY A CA 1
ATOM 704 C C . GLY A 1 90 ? -3.725 0.063 30.544 1.00 76.62 90 GLY A C 1
ATOM 705 O O . GLY A 1 90 ? -3.666 0.062 31.771 1.00 76.62 90 GLY A O 1
ATOM 706 N N . SER A 1 91 ? -2.636 0.014 29.773 1.00 78.94 91 SER A N 1
ATOM 707 C CA . SER A 1 91 ? -1.267 -0.106 30.302 1.00 78.94 91 SER A CA 1
ATOM 708 C C . SER A 1 91 ? -0.505 1.222 30.386 1.00 78.94 91 SER A C 1
ATOM 710 O O . SER A 1 91 ? 0.551 1.280 31.014 1.00 78.94 91 SER A O 1
ATOM 712 N N . GLY A 1 92 ? -1.001 2.285 29.740 1.00 78.62 92 GLY A N 1
ATOM 713 C CA . GLY A 1 92 ? -0.272 3.548 29.581 1.00 78.62 92 GLY A CA 1
ATOM 714 C C . GLY A 1 92 ? 0.950 3.436 28.663 1.00 78.62 92 GLY A C 1
ATOM 715 O O . GLY A 1 92 ? 1.750 4.370 28.588 1.00 78.62 92 GLY A O 1
ATOM 716 N N . SER A 1 93 ? 1.120 2.300 27.981 1.00 79.50 93 SER A N 1
ATOM 717 C CA . SER A 1 93 ? 2.236 2.074 27.073 1.00 79.50 93 SER A CA 1
ATOM 718 C C . SER A 1 93 ? 1.957 2.665 25.690 1.00 79.50 93 SER A C 1
ATOM 720 O O . SER A 1 93 ? 0.816 2.764 25.225 1.00 79.50 93 SER A O 1
ATOM 722 N N . MET A 1 94 ? 3.035 3.090 25.036 1.00 83.44 94 MET A N 1
ATOM 723 C CA . MET A 1 94 ? 3.012 3.542 23.652 1.00 83.44 94 MET A CA 1
ATOM 724 C C . MET A 1 94 ? 3.706 2.506 22.783 1.00 83.44 94 MET A C 1
ATOM 726 O O . MET A 1 94 ? 4.878 2.198 22.997 1.00 83.44 94 MET A O 1
ATOM 730 N N . GLU A 1 95 ? 2.994 2.032 21.771 1.00 87.81 95 GLU A N 1
ATOM 731 C CA . GLU A 1 95 ? 3.518 1.126 20.758 1.00 87.81 95 GLU A CA 1
ATOM 732 C C . GLU A 1 95 ? 3.456 1.807 19.389 1.00 87.81 95 GLU A C 1
ATOM 734 O O . GLU A 1 95 ? 2.579 2.629 19.120 1.00 87.81 95 GLU A O 1
ATOM 739 N N . ILE A 1 96 ? 4.400 1.488 18.508 1.00 89.00 96 ILE A N 1
ATOM 740 C CA . ILE A 1 96 ? 4.329 1.881 17.102 1.00 89.00 96 ILE A CA 1
ATOM 741 C C . ILE A 1 96 ? 3.916 0.645 16.311 1.00 89.00 96 ILE A C 1
ATOM 743 O O . ILE A 1 96 ? 4.679 -0.312 16.222 1.00 89.00 96 ILE A O 1
ATOM 747 N N . ARG A 1 97 ? 2.718 0.681 15.721 1.00 91.75 97 ARG A N 1
ATOM 748 C CA . ARG A 1 97 ? 2.208 -0.393 14.864 1.00 91.75 97 ARG A CA 1
ATOM 749 C C . ARG A 1 97 ? 2.412 -0.029 13.401 1.00 91.75 97 ARG A C 1
ATOM 751 O O . ARG A 1 97 ? 1.953 1.015 12.944 1.00 91.75 97 ARG A O 1
ATOM 758 N N . SER A 1 98 ? 3.092 -0.898 12.670 1.00 90.50 98 SER A N 1
ATOM 759 C CA . SER A 1 98 ? 3.339 -0.778 11.227 1.00 90.50 98 SER A CA 1
ATOM 760 C C . SER A 1 98 ? 2.541 -1.782 10.396 1.00 90.50 98 SER A C 1
ATOM 762 O O . SER A 1 98 ? 2.491 -1.662 9.175 1.00 90.50 98 SER A O 1
ATOM 764 N N . ALA A 1 99 ? 1.914 -2.757 11.057 1.00 92.69 99 ALA A N 1
ATOM 765 C CA . ALA A 1 99 ? 1.094 -3.789 10.449 1.00 92.69 99 ALA A CA 1
ATOM 766 C C . ALA A 1 99 ? -0.238 -3.925 11.196 1.00 92.69 99 ALA A C 1
ATOM 768 O O . ALA A 1 99 ? -0.301 -3.859 12.431 1.00 92.69 99 ALA A O 1
ATOM 769 N N . PHE A 1 100 ? -1.298 -4.126 10.426 1.00 92.88 100 PHE A N 1
ATOM 770 C CA . PHE A 1 100 ? -2.674 -4.190 10.898 1.00 92.88 100 PHE A CA 1
ATOM 771 C C . PHE A 1 100 ? -3.359 -5.385 10.258 1.00 92.88 100 PHE A C 1
ATOM 773 O O . PHE A 1 100 ? -3.116 -5.682 9.088 1.00 92.88 100 PHE A O 1
ATOM 780 N N . SER A 1 101 ? -4.235 -6.060 10.997 1.00 94.06 101 SER A N 1
ATOM 781 C CA . SER A 1 101 ? -5.247 -6.869 10.322 1.00 94.06 101 SER A CA 1
ATOM 782 C C . SER A 1 101 ? -6.191 -5.949 9.541 1.00 94.06 101 SER A C 1
ATOM 784 O O . SER A 1 101 ? -6.293 -4.754 9.826 1.00 94.06 101 SER A O 1
ATOM 786 N N . ALA A 1 102 ? -6.877 -6.489 8.539 1.00 90.38 102 ALA A N 1
ATOM 787 C CA . ALA A 1 102 ? -7.770 -5.723 7.671 1.00 90.38 102 ALA A CA 1
ATOM 788 C C . ALA A 1 102 ? -8.839 -4.924 8.432 1.00 90.38 102 ALA A C 1
ATOM 790 O O . ALA A 1 102 ? -9.199 -3.826 8.017 1.00 90.38 102 ALA A O 1
ATOM 791 N N . ASP A 1 103 ? -9.326 -5.481 9.540 1.00 91.19 103 ASP A N 1
ATOM 792 C CA . ASP A 1 103 ? -10.369 -4.887 10.382 1.00 91.19 103 ASP A CA 1
ATOM 793 C C . ASP A 1 103 ? -9.809 -3.910 11.428 1.00 91.19 103 ASP A C 1
ATOM 795 O O . ASP A 1 103 ? -10.563 -3.218 12.103 1.00 91.19 103 ASP A O 1
ATOM 799 N N . GLU A 1 104 ? -8.484 -3.834 11.557 1.00 92.62 104 GLU A N 1
ATOM 800 C CA . GLU A 1 104 ? -7.783 -2.946 12.488 1.00 92.62 104 GLU A CA 1
ATOM 801 C C . GLU A 1 104 ? -7.060 -1.794 11.784 1.00 92.62 104 GLU A C 1
ATOM 803 O O . GLU A 1 104 ? -6.375 -1.008 12.444 1.00 92.62 104 GLU A O 1
ATOM 808 N N . VAL A 1 105 ? -7.164 -1.691 10.453 1.00 90.25 105 VA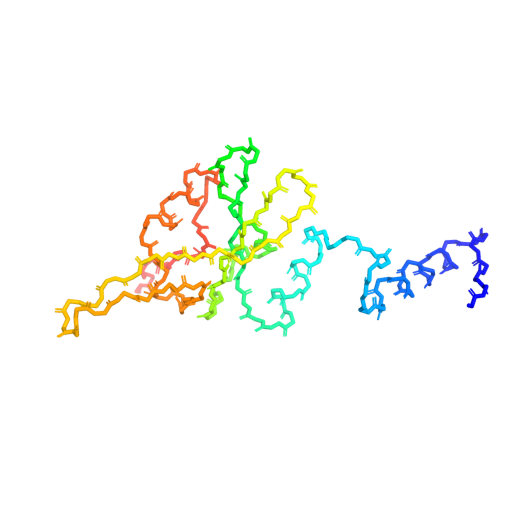L A N 1
ATOM 809 C CA . VAL A 1 105 ? -6.588 -0.562 9.713 1.00 90.25 105 VAL A CA 1
ATOM 810 C C . VAL A 1 105 ? -7.233 0.728 10.230 1.00 90.25 105 VAL A C 1
ATOM 812 O O . VAL A 1 105 ? -8.455 0.852 10.164 1.00 90.25 105 VAL A O 1
ATOM 815 N N . PRO A 1 106 ? -6.456 1.708 10.729 1.00 90.38 106 PRO A N 1
ATOM 816 C CA . PRO A 1 106 ? -7.042 2.898 11.336 1.00 90.38 106 PRO A CA 1
ATOM 817 C C . PRO A 1 106 ? -7.899 3.705 10.353 1.00 90.38 106 PRO A C 1
ATOM 819 O O . PRO A 1 106 ? -7.472 3.966 9.227 1.00 90.38 106 PRO A O 1
ATOM 822 N N . ASP A 1 107 ? -9.059 4.189 10.805 1.00 90.19 107 ASP A N 1
ATOM 823 C CA . ASP A 1 107 ? -10.036 4.907 9.968 1.00 90.19 107 ASP A CA 1
ATOM 824 C C . ASP A 1 107 ? -9.438 6.073 9.179 1.00 90.19 107 ASP A C 1
ATOM 826 O O . ASP A 1 107 ? -9.824 6.333 8.041 1.00 90.19 107 ASP A O 1
ATOM 830 N N . PHE A 1 108 ? -8.475 6.790 9.762 1.00 88.19 108 PHE A N 1
ATOM 831 C CA . PHE A 1 108 ? -7.840 7.903 9.065 1.00 88.19 108 PHE A CA 1
ATOM 832 C C . PHE A 1 108 ? -6.995 7.434 7.871 1.00 88.19 108 PHE A C 1
ATOM 834 O O . PHE A 1 108 ? -6.920 8.159 6.888 1.00 88.19 108 PHE A O 1
ATOM 841 N N . VAL A 1 109 ? -6.398 6.237 7.925 1.00 87.69 109 VAL A N 1
ATOM 842 C CA . VAL A 1 109 ? -5.678 5.632 6.793 1.00 87.69 109 VAL A CA 1
ATOM 843 C C . VAL A 1 109 ? -6.671 5.254 5.701 1.00 87.69 109 VAL A C 1
ATOM 845 O O . VAL A 1 109 ? -6.447 5.579 4.538 1.00 87.69 109 VAL A O 1
ATOM 848 N N . LEU A 1 110 ? -7.798 4.636 6.076 1.00 87.94 110 LEU A N 1
ATOM 849 C CA . LEU A 1 110 ? -8.879 4.300 5.143 1.00 87.94 110 LEU A CA 1
ATOM 850 C C . LEU A 1 110 ? -9.444 5.554 4.460 1.00 87.94 110 LEU A C 1
ATOM 852 O O . LEU A 1 110 ? -9.683 5.549 3.251 1.00 87.94 110 LEU A O 1
ATOM 856 N N . ARG A 1 111 ? -9.629 6.636 5.225 1.00 87.25 111 ARG A N 1
ATOM 857 C CA . ARG A 1 111 ? -10.100 7.929 4.722 1.00 87.25 111 ARG A CA 1
ATOM 858 C C . ARG A 1 111 ? -9.090 8.579 3.781 1.00 87.25 111 ARG A C 1
ATOM 860 O O . ARG A 1 111 ? -9.475 8.916 2.669 1.00 87.25 111 ARG A O 1
ATOM 867 N N . LEU A 1 112 ? -7.827 8.708 4.194 1.00 85.00 112 LEU A N 1
ATOM 868 C CA . LEU A 1 112 ? -6.771 9.295 3.359 1.00 85.00 112 LEU A CA 1
ATOM 869 C C . LEU A 1 112 ? -6.633 8.538 2.039 1.00 85.00 112 LEU A C 1
ATOM 871 O O . LEU A 1 112 ? -6.648 9.141 0.974 1.00 85.00 112 LEU A O 1
ATOM 875 N N . HIS A 1 113 ? -6.607 7.205 2.099 1.00 84.12 113 HIS A N 1
ATOM 876 C CA . HIS A 1 113 ? -6.580 6.383 0.897 1.00 84.12 113 HIS A CA 1
ATOM 877 C C . HIS A 1 113 ? -7.779 6.667 -0.018 1.00 84.12 113 HIS A C 1
ATOM 879 O O . HIS A 1 113 ? -7.621 6.811 -1.227 1.00 84.12 113 HIS A O 1
ATOM 885 N N . ARG A 1 114 ? -8.994 6.748 0.540 1.00 84.00 114 ARG A N 1
ATOM 886 C CA . ARG A 1 114 ? -10.209 7.038 -0.233 1.00 84.00 114 ARG A CA 1
ATOM 887 C C . ARG A 1 114 ? -10.160 8.407 -0.902 1.00 84.00 114 ARG A C 1
ATOM 889 O O . ARG A 1 114 ? -10.609 8.530 -2.038 1.00 84.00 114 ARG A O 1
ATOM 896 N N . GLU A 1 115 ? -9.644 9.411 -0.205 1.00 84.06 115 GLU A N 1
ATOM 897 C CA . GLU A 1 115 ? -9.507 10.777 -0.712 1.00 84.06 115 GLU A CA 1
ATOM 898 C C . GLU A 1 115 ? -8.475 10.845 -1.846 1.00 84.06 115 GLU A C 1
ATOM 900 O O . GLU A 1 115 ? -8.789 11.348 -2.928 1.00 84.06 115 GLU A O 1
ATOM 905 N N . ASP A 1 116 ? -7.296 10.254 -1.645 1.00 83.06 116 ASP A N 1
ATOM 906 C CA . ASP A 1 116 ? -6.186 10.318 -2.600 1.00 83.06 116 ASP A CA 1
ATOM 907 C C . ASP A 1 116 ? -6.402 9.415 -3.821 1.00 83.06 116 ASP A C 1
ATOM 909 O O . ASP A 1 116 ? -6.173 9.823 -4.962 1.00 83.06 116 ASP A O 1
ATOM 913 N N . CYS A 1 117 ? -6.893 8.192 -3.607 1.00 79.50 117 CYS A N 1
ATOM 914 C CA . CYS A 1 117 ? -7.083 7.204 -4.671 1.00 79.50 117 CYS A CA 1
ATOM 915 C C . CYS A 1 117 ? -8.485 7.246 -5.298 1.00 79.50 117 CYS A C 1
ATOM 917 O O . CYS A 1 117 ? -8.731 6.541 -6.276 1.00 79.50 117 CYS A O 1
ATOM 919 N N . ARG A 1 118 ? -9.417 8.041 -4.750 1.00 83.31 118 ARG A N 1
ATOM 920 C CA . ARG A 1 118 ? -10.834 8.115 -5.171 1.00 83.31 118 ARG A CA 1
ATOM 921 C C . ARG A 1 118 ? -11.564 6.764 -5.173 1.00 83.31 118 ARG A C 1
ATOM 923 O O . ARG A 1 118 ? -12.549 6.589 -5.887 1.00 83.31 118 ARG A O 1
ATOM 930 N N . GLN A 1 119 ? -11.088 5.816 -4.371 1.00 82.19 119 GLN A N 1
ATOM 931 C CA . GLN A 1 119 ? -11.638 4.469 -4.220 1.00 82.19 119 GLN A CA 1
ATOM 932 C C . GLN A 1 119 ? -11.309 3.918 -2.823 1.00 82.19 119 GLN A C 1
ATOM 934 O O . GLN A 1 119 ? -10.297 4.320 -2.235 1.00 82.19 119 GLN A O 1
ATOM 939 N N . PRO A 1 120 ? -12.132 3.020 -2.252 1.00 84.94 120 PRO A N 1
ATOM 940 C CA . PRO A 1 120 ? -11.814 2.408 -0.967 1.00 84.94 120 PRO A CA 1
ATOM 941 C C . PRO A 1 120 ? -10.542 1.545 -1.067 1.00 84.94 120 PRO A C 1
ATOM 943 O O . PRO A 1 120 ? -10.175 1.087 -2.146 1.00 84.94 120 PRO A O 1
ATOM 946 N N . LEU A 1 121 ? -9.864 1.334 0.068 1.00 83.25 121 LEU A N 1
ATOM 947 C CA . LEU A 1 121 ? -8.636 0.524 0.139 1.00 83.25 121 LEU A CA 1
ATOM 948 C C . LEU A 1 121 ? -8.869 -0.938 -0.274 1.00 83.25 121 LEU A C 1
ATOM 950 O O . LEU A 1 121 ? -8.000 -1.576 -0.855 1.00 83.25 121 LEU A O 1
ATOM 954 N N . PHE A 1 122 ? -10.053 -1.454 0.027 1.00 84.81 122 PHE A N 1
ATOM 955 C CA . PHE A 1 122 ? -10.525 -2.781 -0.340 1.00 84.81 122 PHE A CA 1
ATOM 956 C C . PHE A 1 122 ? -12.033 -2.713 -0.608 1.00 84.81 122 PHE A C 1
ATOM 958 O O . PHE A 1 122 ? -12.664 -1.727 -0.206 1.00 84.81 122 PHE A O 1
ATOM 965 N N . PRO A 1 123 ? -12.636 -3.726 -1.260 1.00 81.62 123 PRO A N 1
ATOM 966 C CA . PRO A 1 123 ? -14.056 -3.701 -1.572 1.00 81.62 123 PRO A CA 1
ATOM 967 C C . PRO A 1 123 ? -14.872 -3.546 -0.296 1.00 81.62 123 PRO A C 1
ATOM 969 O O . PRO A 1 123 ? -14.665 -4.269 0.684 1.00 81.62 123 PRO A O 1
ATOM 972 N N . GLU A 1 124 ? -15.811 -2.608 -0.311 1.00 77.88 124 GLU A N 1
ATOM 973 C CA . GLU A 1 124 ? -16.835 -2.555 0.721 1.00 77.88 124 GLU A CA 1
ATOM 974 C C . GLU A 1 124 ? -17.705 -3.805 0.577 1.00 77.88 124 GLU A C 1
ATOM 976 O O . GLU A 1 124 ? -17.977 -4.266 -0.537 1.00 77.88 124 GLU A O 1
ATOM 981 N N . ALA A 1 125 ? -18.102 -4.401 1.703 1.00 69.75 125 ALA A N 1
ATOM 982 C CA . ALA A 1 125 ? -19.051 -5.500 1.662 1.00 69.75 125 ALA A CA 1
ATOM 983 C C . ALA A 1 125 ? -20.287 -5.016 0.896 1.00 69.75 125 ALA A C 1
ATOM 985 O O . ALA A 1 125 ? -20.837 -3.967 1.227 1.00 69.75 125 ALA A O 1
ATOM 986 N N . ALA A 1 126 ? -20.698 -5.755 -0.137 1.00 58.97 126 ALA A N 1
ATOM 987 C CA . ALA A 1 126 ? -21.948 -5.459 -0.813 1.00 58.97 126 ALA A CA 1
ATOM 988 C C . ALA A 1 126 ? -23.055 -5.513 0.245 1.00 58.97 126 ALA A C 1
ATOM 990 O O . ALA A 1 126 ? -23.308 -6.578 0.815 1.00 58.97 126 ALA A O 1
ATOM 991 N N . GLU A 1 127 ? -23.672 -4.368 0.544 1.00 48.38 127 GLU A N 1
ATOM 992 C CA . GLU A 1 127 ? -24.879 -4.341 1.361 1.00 48.38 127 GLU A CA 1
ATOM 993 C C . GLU A 1 127 ? -25.872 -5.336 0.748 1.00 48.38 127 GLU A C 1
ATOM 995 O O . GLU A 1 127 ? -26.073 -5.374 -0.469 1.00 48.38 127 GLU A O 1
ATOM 1000 N N . GLY A 1 128 ? -26.367 -6.239 1.593 1.00 47.75 128 GLY A N 1
ATOM 1001 C CA . GLY A 1 128 ? -26.888 -7.534 1.184 1.00 47.75 128 GLY A CA 1
ATOM 1002 C C . GLY A 1 128 ? -27.878 -7.495 0.021 1.00 47.75 128 GLY A C 1
ATOM 1003 O O . GLY A 1 128 ? -28.899 -6.813 0.063 1.00 47.75 128 GLY A O 1
ATOM 1004 N N . LYS A 1 129 ? -27.645 -8.363 -0.965 1.00 40.50 129 LYS A N 1
ATOM 1005 C CA . LYS A 1 129 ? -28.769 -9.046 -1.604 1.00 40.50 129 LYS A CA 1
ATOM 1006 C C . LYS A 1 129 ? -29.268 -10.092 -0.609 1.00 40.50 129 LYS A C 1
ATOM 1008 O O . LYS A 1 129 ? -28.684 -11.170 -0.517 1.00 40.50 129 LYS A O 1
ATOM 1013 N N . GLN A 1 130 ? -30.260 -9.705 0.193 1.00 39.75 130 GLN A N 1
ATOM 1014 C CA . GLN A 1 130 ? -31.187 -10.660 0.803 1.00 39.75 130 GLN A CA 1
ATOM 1015 C C . GLN A 1 130 ? -32.009 -11.345 -0.289 1.00 39.75 130 GLN A C 1
ATOM 1017 O O . GLN A 1 130 ? -32.319 -10.668 -1.299 1.00 39.75 130 GLN A O 1
#

Radius of gyration: 18.47 Å; chains: 1; bounding box: 59×29×59 Å

Foldseek 3Di:
DDFDPPDPVSVVVVVCVQVVDPDDSDQQDLVNVCVVCVVVQEWEWEQEPVPRAIDTSPVPLADQGQKYFYWYDPPVGDIDGAWDWDQDPVPRDIDTDGMDTSVGDDPVSQVRHCVRVVDGSHDDPPPDPD

Secondary structure (DSSP, 8-state):
-----SSHHHHHHHHHHHHTS-STTS---HHHHHHHHHHHTEEEEEEETTT--EEE--S-TTS--SEEEEEEEETTTEEEE--EEEE-TTT--EEEE-EEEGGGS-HHHHHHHHHHHSS-SSPPP-----